Protein AF-A0A1P8U912-F1 (afdb_monomer_lite)

Organism: NCBI:txid36805

Secondary structure (DSSP, 8-state):
-HHHHHHHHHHHHHHHHHHHHHHHHHHHHHHHHHHHHS-TT--TT--HHHHHHHHHHHHHHHHHHHHHHHHHHHHHHHHHHHHHHHHHHHHHHHH--TTTTGGG-

pLDDT: mean 78.57, std 15.2, range [44.0, 95.5]

Sequence (105 aa):
MENDVAIDRTALEQAKIILGASIGQYGLYAEDTWRRDTGIGNPCGRTLLRVALENALGEALMRVRGDVADGDELAAGLQTVLDAFADLDATLGRGWNRDDVADLA

Structure (mmCIF, N/CA/C/O backbone):
data_AF-A0A1P8U912-F1
#
_entry.id   AF-A0A1P8U912-F1
#
loop_
_atom_site.group_PDB
_atom_site.id
_atom_site.type_symbol
_atom_site.label_atom_id
_atom_site.label_alt_id
_atom_site.label_comp_id
_atom_site.label_asym_id
_atom_site.label_entity_id
_atom_site.label_seq_id
_atom_site.pdbx_PDB_ins_code
_atom_site.Cartn_x
_atom_site.Cartn_y
_atom_site.Cartn_z
_atom_site.occupancy
_atom_site.B_iso_or_equiv
_atom_site.auth_seq_id
_atom_site.auth_comp_id
_atom_site.auth_asym_id
_atom_site.auth_atom_id
_atom_site.pdbx_PDB_model_num
ATOM 1 N N . MET A 1 1 ? 11.240 12.847 -29.073 1.00 51.06 1 MET A N 1
ATOM 2 C CA . MET A 1 1 ? 10.831 11.430 -29.024 1.00 51.06 1 MET A CA 1
ATOM 3 C C . MET A 1 1 ? 11.653 10.631 -28.025 1.00 51.06 1 MET A C 1
ATOM 5 O O . MET A 1 1 ? 11.088 10.248 -27.019 1.00 51.06 1 MET A O 1
ATOM 9 N N . GLU A 1 2 ? 12.963 10.431 -28.218 1.00 53.31 2 GLU A N 1
ATOM 10 C CA . GLU A 1 2 ? 13.810 9.677 -27.260 1.00 53.31 2 GLU A CA 1
ATOM 11 C C . GLU A 1 2 ? 13.866 10.333 -25.860 1.00 53.31 2 GLU A C 1
ATOM 13 O O . GLU A 1 2 ? 13.835 9.657 -24.838 1.00 53.31 2 GLU A O 1
ATOM 18 N N . ASN A 1 3 ? 13.820 11.670 -25.811 1.00 64.12 3 ASN A N 1
ATOM 19 C CA . ASN A 1 3 ? 13.726 12.437 -24.564 1.00 64.12 3 ASN A CA 1
ATOM 20 C C . ASN A 1 3 ? 12.361 12.272 -23.860 1.00 64.12 3 ASN A C 1
ATOM 22 O O . ASN A 1 3 ? 12.299 12.206 -22.639 1.00 64.12 3 ASN A O 1
ATOM 26 N N . ASP A 1 4 ? 11.270 12.146 -24.621 1.00 71.75 4 ASP A N 1
ATOM 27 C CA . ASP A 1 4 ? 9.911 12.090 -24.066 1.00 71.75 4 ASP A CA 1
ATOM 28 C C . ASP A 1 4 ? 9.658 10.738 -23.375 1.00 71.75 4 ASP A C 1
ATOM 30 O O . ASP A 1 4 ? 9.146 10.693 -22.262 1.00 71.75 4 ASP A O 1
ATOM 34 N N . VAL A 1 5 ? 10.140 9.638 -23.970 1.00 72.25 5 VAL A N 1
ATOM 35 C CA . VAL A 1 5 ? 10.052 8.289 -23.379 1.00 72.25 5 VAL A CA 1
ATOM 36 C C . VAL A 1 5 ? 10.874 8.179 -22.090 1.00 72.25 5 VAL A C 1
ATOM 38 O O . VAL A 1 5 ? 10.423 7.574 -21.119 1.00 72.25 5 VAL A O 1
ATOM 41 N N . ALA A 1 6 ? 12.066 8.782 -22.042 1.00 76.19 6 ALA A N 1
ATOM 42 C CA . ALA A 1 6 ? 12.893 8.795 -20.835 1.00 76.19 6 ALA A CA 1
ATOM 43 C C . ALA A 1 6 ? 12.249 9.608 -19.693 1.00 76.19 6 ALA A C 1
ATOM 45 O O . ALA A 1 6 ? 12.319 9.208 -18.525 1.00 76.19 6 ALA A O 1
ATOM 46 N N . ILE A 1 7 ? 11.593 10.725 -20.029 1.00 76.50 7 ILE A N 1
ATOM 47 C CA . ILE A 1 7 ? 10.818 11.535 -19.080 1.00 76.50 7 ILE A CA 1
ATOM 48 C C . ILE A 1 7 ? 9.642 10.723 -18.528 1.00 76.50 7 ILE A C 1
ATOM 50 O O . ILE A 1 7 ? 9.490 10.632 -17.308 1.00 76.50 7 ILE A O 1
ATOM 54 N N . ASP A 1 8 ? 8.865 10.076 -19.397 1.00 81.69 8 ASP A N 1
ATOM 55 C CA . ASP A 1 8 ? 7.704 9.276 -18.994 1.00 81.69 8 ASP A CA 1
ATOM 56 C C . ASP A 1 8 ? 8.107 8.056 -18.154 1.00 81.69 8 ASP A C 1
ATOM 58 O O . ASP A 1 8 ? 7.467 7.753 -17.144 1.00 81.69 8 ASP A O 1
ATOM 62 N N . ARG A 1 9 ? 9.223 7.398 -18.494 1.00 83.62 9 ARG A N 1
ATOM 63 C CA . ARG A 1 9 ? 9.803 6.316 -17.685 1.00 83.62 9 ARG A CA 1
ATOM 64 C C . ARG A 1 9 ? 10.169 6.800 -16.285 1.00 83.62 9 ARG A C 1
ATOM 66 O O . ARG A 1 9 ? 9.798 6.164 -15.302 1.00 83.62 9 ARG A O 1
ATOM 73 N N . THR A 1 10 ? 10.854 7.938 -16.192 1.00 86.31 10 THR A N 1
ATOM 74 C CA . THR A 1 10 ? 11.242 8.529 -14.903 1.00 86.31 10 THR A CA 1
ATOM 75 C C . THR A 1 10 ? 10.007 8.873 -14.067 1.00 86.31 10 THR A C 1
ATOM 77 O O . THR A 1 10 ? 9.976 8.609 -12.864 1.00 86.31 10 THR A O 1
ATOM 80 N N . ALA A 1 11 ? 8.962 9.421 -14.694 1.00 87.12 11 ALA A N 1
ATOM 81 C CA . ALA A 1 11 ? 7.700 9.718 -14.025 1.00 87.12 11 ALA A CA 1
ATOM 82 C C . ALA A 1 11 ? 7.011 8.443 -13.506 1.00 87.12 11 ALA A C 1
ATOM 84 O O . ALA A 1 11 ? 6.505 8.430 -12.383 1.00 87.12 11 ALA A O 1
ATOM 85 N N . LEU A 1 12 ? 7.038 7.354 -14.281 1.00 87.88 12 LEU A N 1
ATOM 86 C CA . LEU A 1 12 ? 6.466 6.065 -13.889 1.00 87.88 12 LEU A CA 1
ATOM 87 C C . LEU A 1 12 ? 7.241 5.412 -12.731 1.00 87.88 12 LEU A C 1
ATOM 89 O O . LEU A 1 12 ? 6.632 4.903 -11.788 1.00 87.88 12 LEU A O 1
ATOM 93 N N . GLU A 1 13 ? 8.574 5.479 -12.753 1.00 89.69 13 GLU A N 1
ATOM 94 C CA . GLU A 1 13 ? 9.437 5.021 -11.655 1.00 89.69 13 GLU A CA 1
ATOM 95 C C . GLU A 1 13 ? 9.161 5.806 -10.364 1.00 89.69 13 GLU A C 1
ATOM 97 O O . GLU A 1 13 ? 8.990 5.215 -9.293 1.00 89.69 13 GLU A O 1
ATOM 102 N N . GLN A 1 14 ? 9.035 7.134 -10.459 1.00 91.75 14 GLN A N 1
ATOM 103 C CA . GLN A 1 14 ? 8.665 7.981 -9.323 1.00 91.75 14 GLN A CA 1
ATOM 104 C C . GLN A 1 14 ? 7.271 7.646 -8.787 1.00 91.75 14 GLN A C 1
ATOM 106 O O . GLN A 1 14 ? 7.101 7.511 -7.574 1.00 91.75 14 GLN A O 1
ATOM 111 N N . ALA A 1 15 ? 6.286 7.465 -9.670 1.00 88.31 15 ALA A N 1
ATOM 112 C CA . ALA A 1 15 ? 4.930 7.091 -9.284 1.00 88.31 15 ALA A CA 1
ATOM 113 C C . ALA A 1 15 ? 4.912 5.758 -8.522 1.00 88.31 15 ALA A C 1
ATOM 115 O O . ALA A 1 15 ? 4.288 5.670 -7.464 1.00 88.31 15 ALA A O 1
ATOM 116 N N . LYS A 1 16 ? 5.660 4.751 -8.995 1.00 90.00 16 LYS A N 1
ATOM 117 C CA . LYS A 1 16 ? 5.805 3.458 -8.312 1.00 90.00 16 LYS A CA 1
ATOM 118 C C . LYS A 1 16 ? 6.391 3.615 -6.903 1.00 90.00 16 LYS A C 1
ATOM 120 O O . LYS A 1 16 ? 5.879 3.016 -5.959 1.00 90.00 16 LYS A O 1
ATOM 125 N N . ILE A 1 17 ? 7.445 4.420 -6.746 1.00 91.06 17 ILE A N 1
ATOM 126 C CA . ILE A 1 17 ? 8.084 4.666 -5.442 1.00 91.06 17 ILE A CA 1
ATOM 127 C C . ILE A 1 17 ? 7.105 5.340 -4.474 1.00 91.06 17 ILE A C 1
ATOM 129 O O . ILE A 1 17 ? 6.961 4.898 -3.333 1.00 91.06 17 ILE A O 1
ATOM 133 N N . ILE A 1 18 ? 6.418 6.394 -4.925 1.00 92.62 18 ILE A N 1
ATOM 134 C CA . ILE A 1 18 ? 5.458 7.146 -4.105 1.00 92.62 18 ILE A CA 1
ATOM 135 C C . ILE A 1 18 ? 4.290 6.251 -3.684 1.00 92.62 18 ILE A C 1
ATOM 137 O O . ILE A 1 18 ? 3.885 6.282 -2.519 1.00 92.62 18 ILE A O 1
ATOM 141 N N . LEU A 1 19 ? 3.777 5.438 -4.608 1.00 88.75 19 LEU A N 1
ATOM 142 C CA . LEU A 1 19 ? 2.699 4.490 -4.350 1.00 88.75 19 LEU A CA 1
ATOM 143 C C . LEU A 1 19 ? 3.109 3.475 -3.273 1.00 88.75 19 LEU A C 1
ATOM 145 O O . LEU A 1 19 ? 2.428 3.362 -2.253 1.00 88.75 19 LEU A O 1
ATOM 149 N N . GLY A 1 20 ? 4.257 2.812 -3.446 1.00 89.62 20 GLY A N 1
ATOM 150 C CA . GLY A 1 20 ? 4.758 1.825 -2.485 1.00 89.62 20 GLY A CA 1
ATOM 151 C C . GLY A 1 20 ? 5.023 2.416 -1.095 1.00 89.62 20 GLY A C 1
ATOM 152 O O . GLY A 1 20 ? 4.658 1.817 -0.085 1.00 89.62 20 GLY A O 1
ATOM 153 N N . ALA A 1 21 ? 5.593 3.623 -1.021 1.00 92.12 21 ALA A N 1
ATOM 154 C CA . ALA A 1 21 ? 5.805 4.312 0.253 1.00 92.12 21 ALA A CA 1
ATOM 155 C C . ALA A 1 21 ? 4.478 4.642 0.958 1.00 92.12 21 ALA A C 1
ATOM 157 O O . ALA A 1 21 ? 4.354 4.440 2.167 1.00 92.12 21 ALA A O 1
ATOM 158 N N . SER A 1 22 ? 3.486 5.115 0.201 1.00 91.06 22 SER A N 1
ATOM 159 C CA . SER A 1 22 ? 2.182 5.522 0.734 1.00 91.06 22 SER A CA 1
ATOM 160 C C . SER A 1 22 ? 1.386 4.325 1.268 1.00 91.06 22 SER A C 1
ATOM 162 O O . SER A 1 22 ? 0.869 4.383 2.384 1.00 91.06 22 SER A O 1
ATOM 164 N N . ILE A 1 23 ? 1.344 3.216 0.519 1.00 91.38 23 ILE A N 1
ATOM 165 C CA . ILE A 1 23 ? 0.692 1.965 0.943 1.00 91.38 23 ILE A CA 1
ATOM 166 C C . ILE A 1 23 ? 1.406 1.360 2.156 1.00 91.38 23 ILE A C 1
ATOM 168 O O . ILE A 1 23 ? 0.761 0.984 3.136 1.00 91.38 23 ILE A O 1
ATOM 172 N N . GLY A 1 24 ? 2.742 1.323 2.133 1.00 90.12 24 GLY A N 1
ATOM 173 C CA . GLY A 1 24 ? 3.534 0.815 3.250 1.00 90.12 24 GLY A CA 1
ATOM 174 C C . GLY A 1 24 ? 3.291 1.603 4.540 1.00 90.12 24 GLY A C 1
ATOM 175 O O . GLY A 1 24 ? 3.070 1.014 5.598 1.00 90.12 24 GLY A O 1
ATOM 176 N N . GLN A 1 25 ? 3.267 2.938 4.465 1.00 93.25 25 GLN A N 1
ATOM 177 C CA . GLN A 1 25 ? 2.934 3.790 5.610 1.00 93.25 25 GLN A CA 1
ATOM 178 C C . GLN A 1 25 ? 1.506 3.549 6.107 1.00 93.25 25 GLN A C 1
ATOM 180 O O . GLN A 1 25 ? 1.300 3.418 7.314 1.00 93.25 25 GLN A O 1
ATOM 185 N N . TYR A 1 26 ? 0.534 3.451 5.198 1.00 88.94 26 TYR A N 1
ATOM 186 C CA . TYR A 1 26 ? -0.860 3.172 5.539 1.00 88.94 26 TYR A CA 1
ATOM 187 C C . TYR A 1 26 ? -1.011 1.864 6.333 1.00 88.94 26 TYR A C 1
ATOM 189 O O . TYR A 1 26 ? -1.594 1.869 7.422 1.00 88.94 26 TYR A O 1
ATOM 197 N N . GLY A 1 27 ? -0.401 0.776 5.852 1.00 91.81 27 GLY A N 1
ATOM 198 C CA . GLY A 1 27 ? -0.389 -0.511 6.550 1.00 91.81 27 GLY A CA 1
ATOM 199 C C . GLY A 1 27 ? 0.274 -0.438 7.930 1.00 91.81 27 GLY A C 1
ATOM 200 O O . GLY A 1 27 ? -0.285 -0.923 8.916 1.00 91.81 27 GLY A O 1
ATOM 201 N N . LEU A 1 28 ? 1.431 0.225 8.036 1.00 91.81 28 LEU A N 1
ATOM 202 C CA . LEU A 1 28 ? 2.151 0.385 9.306 1.00 91.81 28 LEU A CA 1
ATOM 203 C C . LEU A 1 28 ? 1.334 1.146 10.360 1.00 91.81 28 LEU A C 1
ATOM 205 O O . LEU A 1 28 ? 1.311 0.738 11.523 1.00 91.81 28 LEU A O 1
ATOM 209 N N . TYR A 1 29 ? 0.653 2.228 9.973 1.00 90.94 29 TYR A N 1
ATOM 210 C CA . TYR A 1 29 ? -0.179 3.001 10.899 1.00 90.94 29 TYR A CA 1
ATOM 211 C C . TYR A 1 29 ? -1.395 2.211 11.392 1.00 90.94 29 TYR A C 1
ATOM 213 O O . TYR A 1 29 ? -1.751 2.311 12.571 1.00 90.94 29 TYR A O 1
ATOM 221 N N . ALA A 1 30 ? -2.019 1.408 10.529 1.00 88.44 30 ALA A N 1
ATOM 222 C CA . ALA A 1 30 ? -3.136 0.556 10.927 1.00 88.44 30 ALA A CA 1
ATOM 223 C C . ALA A 1 30 ? -2.703 -0.540 11.915 1.00 88.44 30 ALA A C 1
ATOM 225 O O . ALA A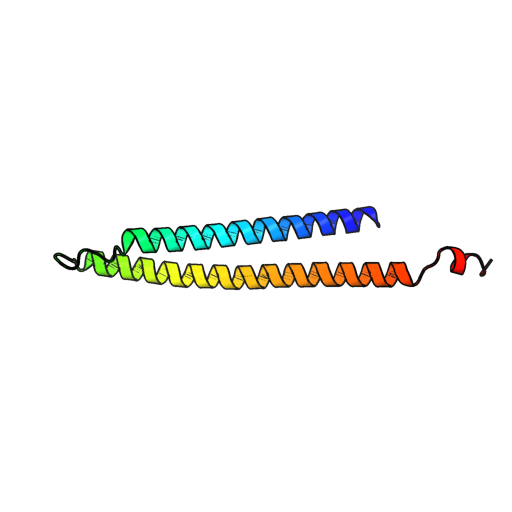 1 30 ? -3.360 -0.742 12.938 1.00 88.44 30 ALA A O 1
ATOM 226 N N . GLU A 1 31 ? -1.569 -1.197 11.657 1.00 88.81 31 GLU A N 1
ATOM 227 C CA . GLU A 1 31 ? -0.992 -2.208 12.553 1.00 88.81 31 GLU A CA 1
ATOM 228 C C . GLU A 1 31 ? -0.596 -1.615 13.916 1.00 88.81 31 GLU A C 1
ATOM 230 O O . GLU A 1 31 ? -0.886 -2.209 14.957 1.00 88.81 31 GLU A O 1
ATOM 235 N N . ASP A 1 32 ? 0.025 -0.428 13.943 1.00 89.00 32 ASP A N 1
ATOM 236 C CA . ASP A 1 32 ? 0.364 0.270 15.193 1.00 89.00 32 ASP A CA 1
ATOM 237 C C . ASP A 1 32 ? -0.896 0.643 15.989 1.00 89.00 32 ASP A C 1
ATOM 239 O O . ASP A 1 32 ? -0.963 0.402 17.196 1.00 89.00 32 ASP A O 1
ATOM 243 N N . THR A 1 33 ? -1.927 1.157 15.311 1.00 84.62 33 THR A N 1
ATOM 244 C CA . THR A 1 33 ? -3.212 1.511 15.936 1.00 84.62 33 THR A CA 1
ATOM 245 C C . THR A 1 33 ? -3.865 0.293 16.584 1.00 84.62 33 THR A C 1
ATOM 247 O O . THR A 1 33 ? -4.246 0.348 17.755 1.00 84.62 33 THR A O 1
ATOM 250 N N . TRP A 1 34 ? -3.938 -0.828 15.860 1.00 83.75 34 TRP A N 1
ATOM 251 C CA . TRP A 1 34 ? -4.472 -2.078 16.395 1.00 83.75 34 TRP A CA 1
ATOM 252 C C . TRP A 1 34 ? -3.673 -2.543 17.615 1.00 83.75 34 TRP A C 1
ATOM 254 O O . TRP A 1 34 ? -4.244 -2.791 18.675 1.00 83.75 34 TRP A O 1
ATOM 264 N N . ARG A 1 35 ? -2.340 -2.576 17.508 1.00 82.56 35 ARG A N 1
ATOM 265 C CA . ARG A 1 35 ? -1.460 -3.088 18.566 1.00 82.56 35 ARG A CA 1
ATOM 266 C C . ARG A 1 35 ? -1.531 -2.253 19.854 1.00 82.56 35 ARG A C 1
ATOM 268 O O . ARG A 1 35 ? -1.427 -2.820 20.943 1.00 82.56 35 ARG A O 1
ATOM 275 N N . ARG A 1 36 ? -1.721 -0.931 19.749 1.00 79.50 36 ARG A N 1
ATOM 276 C CA . ARG A 1 36 ? -1.892 -0.033 20.906 1.00 79.50 36 ARG A CA 1
ATOM 277 C C . ARG A 1 36 ? -3.236 -0.222 21.601 1.00 79.50 36 ARG A C 1
ATOM 279 O O . ARG A 1 36 ? -3.279 -0.214 22.831 1.00 79.50 36 ARG A O 1
ATOM 286 N N . ASP A 1 37 ? -4.314 -0.396 20.841 1.00 71.94 37 ASP A N 1
ATOM 287 C CA . ASP A 1 37 ? -5.665 -0.375 21.404 1.00 71.94 37 ASP A CA 1
ATOM 288 C C . ASP A 1 37 ? -6.162 -1.760 21.843 1.00 71.94 37 ASP A C 1
ATOM 290 O O . ASP A 1 37 ? -6.831 -1.889 22.870 1.00 71.94 37 ASP A O 1
ATOM 294 N N . THR A 1 38 ? -5.752 -2.841 21.171 1.00 65.81 38 THR A N 1
ATOM 295 C CA . THR A 1 38 ? -6.108 -4.205 21.603 1.00 65.81 38 THR A CA 1
ATOM 296 C C . THR A 1 38 ? -5.257 -4.726 22.757 1.00 65.81 38 THR A C 1
ATOM 298 O O . THR A 1 38 ? -5.450 -5.875 23.154 1.00 65.81 38 THR A O 1
ATOM 301 N N . GLY A 1 39 ? -4.345 -3.892 23.287 1.00 57.34 39 GLY A N 1
ATOM 302 C CA . GLY A 1 39 ? -3.520 -4.086 24.483 1.00 57.34 39 GLY A CA 1
ATOM 303 C C . GLY A 1 39 ? -3.711 -5.440 25.162 1.00 57.34 39 GLY A C 1
ATOM 304 O O . GLY A 1 39 ? -4.560 -5.596 26.043 1.00 57.34 39 GLY A O 1
ATOM 305 N N . ILE A 1 40 ? -2.922 -6.424 24.724 1.00 53.78 40 ILE A N 1
ATOM 306 C CA . ILE A 1 40 ? -2.817 -7.757 25.324 1.00 53.78 40 ILE A CA 1
ATOM 307 C C . ILE A 1 40 ? -2.323 -7.549 26.764 1.00 53.78 40 ILE A C 1
ATOM 309 O O . ILE A 1 40 ? -1.122 -7.490 26.997 1.00 53.78 40 ILE A O 1
ATOM 313 N N . GLY A 1 41 ? -3.212 -7.319 27.734 1.00 54.00 41 GLY A N 1
ATOM 314 C CA . GLY A 1 41 ? -2.724 -6.966 29.070 1.00 54.00 41 GLY A CA 1
ATOM 315 C C . GLY A 1 41 ? -3.729 -6.781 30.197 1.00 54.00 41 GLY A C 1
ATOM 316 O O . GLY A 1 41 ? -3.344 -7.004 31.339 1.00 54.00 41 GLY A O 1
ATOM 317 N N . ASN A 1 42 ? -4.996 -6.424 29.943 1.00 59.44 42 ASN A N 1
ATOM 318 C CA . ASN A 1 42 ? -5.956 -6.256 31.045 1.00 59.44 42 ASN A CA 1
ATOM 319 C C . ASN A 1 42 ? -7.296 -6.977 30.806 1.00 59.44 42 ASN A C 1
ATOM 321 O O . ASN A 1 42 ? -8.245 -6.379 30.295 1.00 59.44 42 ASN A O 1
ATOM 325 N N . PRO A 1 43 ? -7.386 -8.275 31.149 1.00 57.50 43 PRO A N 1
ATOM 326 C CA . PRO A 1 43 ? -8.619 -9.051 31.017 1.00 57.50 43 PRO A CA 1
ATOM 327 C C . PRO A 1 43 ? -9.671 -8.716 32.091 1.00 57.50 43 PRO A C 1
ATOM 329 O O . PRO A 1 43 ? -10.848 -9.023 31.907 1.00 57.50 43 PRO A O 1
ATOM 332 N N . CYS A 1 44 ? -9.290 -8.071 33.197 1.00 54.94 44 CYS A N 1
ATOM 333 C CA . CYS A 1 44 ? -10.212 -7.720 34.276 1.00 54.94 44 CYS A CA 1
ATOM 334 C C . CYS A 1 44 ? -10.910 -6.381 33.983 1.00 54.94 44 CYS A C 1
ATOM 336 O O . CYS A 1 44 ? -10.257 -5.357 33.807 1.00 54.94 44 CYS A O 1
ATOM 338 N N . GLY A 1 45 ? -12.248 -6.379 33.951 1.00 61.19 45 GLY A N 1
ATOM 339 C CA . GLY A 1 45 ? -13.047 -5.174 33.675 1.00 61.19 45 GLY A CA 1
ATOM 340 C C . GLY A 1 45 ? -13.309 -4.900 32.188 1.00 61.19 45 GLY A C 1
ATOM 341 O O . GLY A 1 45 ? -13.701 -3.789 31.831 1.00 61.19 45 GLY A O 1
ATOM 342 N N . ARG A 1 46 ? -13.111 -5.897 31.314 1.00 74.38 46 ARG A N 1
ATOM 343 C CA . ARG A 1 46 ? -13.405 -5.791 29.878 1.00 74.38 46 ARG A CA 1
ATOM 344 C C . ARG A 1 46 ? -14.912 -5.586 29.672 1.00 74.38 46 ARG A C 1
ATOM 346 O O . ARG A 1 46 ? -15.715 -6.482 29.918 1.00 74.38 46 ARG A O 1
ATOM 353 N N . THR A 1 47 ? -15.300 -4.384 29.262 1.00 82.81 47 THR A N 1
ATOM 354 C CA . THR A 1 47 ? -16.701 -4.036 28.996 1.00 82.81 47 THR A CA 1
ATOM 355 C C . THR A 1 47 ? -17.128 -4.523 27.610 1.00 82.81 47 THR A C 1
ATOM 357 O O . THR A 1 47 ? -16.294 -4.695 26.720 1.00 82.81 47 THR A O 1
ATOM 360 N N . LEU A 1 48 ? -18.436 -4.683 27.381 1.00 83.00 48 LEU A N 1
ATOM 361 C CA . LEU A 1 48 ? -18.971 -4.972 26.039 1.00 83.00 48 LEU 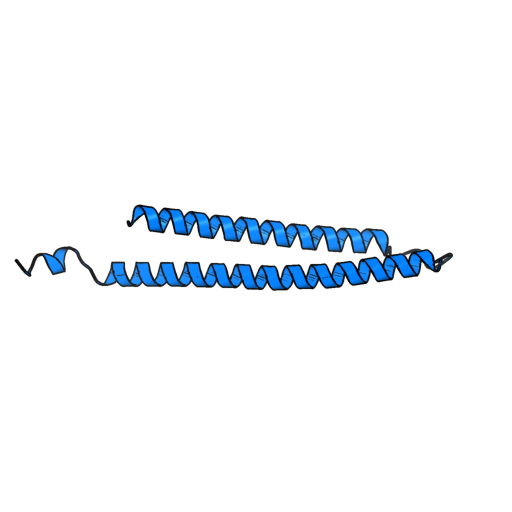A CA 1
ATOM 362 C C . LEU A 1 48 ? -18.575 -3.896 25.014 1.00 83.00 48 LEU A C 1
ATOM 364 O O . LEU A 1 48 ? -18.321 -4.216 23.857 1.00 83.00 48 LEU A O 1
ATOM 368 N N . LEU A 1 49 ? -18.454 -2.636 25.450 1.00 82.31 49 LEU A N 1
ATOM 369 C CA . LEU A 1 49 ? -17.973 -1.538 24.611 1.00 82.31 49 LEU A CA 1
ATOM 370 C C . LEU A 1 49 ? -16.524 -1.761 24.153 1.00 82.31 49 LEU A C 1
ATOM 372 O O . LEU A 1 49 ? -16.207 -1.515 22.994 1.00 82.31 49 LEU A O 1
ATOM 376 N N . ARG A 1 50 ? -15.657 -2.270 25.038 1.00 82.12 50 ARG A N 1
ATOM 377 C CA . ARG A 1 50 ? -14.266 -2.595 24.694 1.00 82.12 50 ARG A CA 1
ATOM 378 C C . ARG A 1 50 ? -14.189 -3.725 23.667 1.00 82.12 50 ARG A C 1
ATOM 380 O O . ARG A 1 50 ? -13.434 -3.609 22.713 1.00 82.12 50 ARG A O 1
ATOM 387 N N . VAL A 1 51 ? -15.009 -4.765 23.820 1.00 83.62 51 VAL A N 1
ATOM 388 C CA . VAL A 1 51 ? -15.087 -5.869 22.845 1.00 83.62 51 VAL A CA 1
ATOM 389 C C . VAL A 1 51 ? -15.587 -5.376 21.482 1.00 83.62 51 VAL A C 1
ATOM 391 O O . VAL A 1 51 ? -15.029 -5.742 20.452 1.00 83.62 51 VAL A O 1
ATOM 394 N N . ALA A 1 52 ? -16.610 -4.517 21.459 1.00 85.56 52 ALA A N 1
ATOM 395 C CA . ALA A 1 52 ? -17.117 -3.934 20.217 1.00 85.56 52 ALA A CA 1
ATOM 396 C C . ALA A 1 52 ? -16.053 -3.083 19.498 1.00 85.56 52 ALA A C 1
ATOM 398 O O . ALA A 1 52 ? -15.912 -3.190 18.281 1.00 85.56 52 ALA A O 1
ATOM 399 N N . LEU A 1 53 ? -15.279 -2.291 20.248 1.00 84.81 53 LEU A N 1
ATOM 400 C CA . LEU A 1 53 ? -14.166 -1.503 19.714 1.00 84.81 53 LEU A CA 1
ATOM 401 C C . LEU A 1 53 ? -13.070 -2.394 19.114 1.00 84.81 53 LEU A C 1
ATOM 403 O O . LEU A 1 53 ? -12.647 -2.167 17.986 1.00 84.81 53 LEU A O 1
ATOM 407 N N . GLU A 1 54 ? -12.649 -3.437 19.828 1.00 84.88 54 GLU A N 1
ATOM 408 C CA . GLU A 1 54 ? -11.624 -4.375 19.353 1.00 84.88 54 GLU A CA 1
ATOM 409 C C . GLU A 1 54 ? -12.054 -5.102 18.075 1.00 84.88 54 GLU A C 1
ATOM 411 O O . GLU A 1 54 ? -11.247 -5.263 17.161 1.00 84.88 54 GLU A O 1
ATOM 416 N N . ASN A 1 55 ? -13.329 -5.494 17.982 1.00 86.81 55 ASN A N 1
ATOM 417 C CA . ASN A 1 55 ? -13.884 -6.090 16.770 1.00 86.81 55 ASN A CA 1
ATOM 418 C C . ASN A 1 55 ? -13.880 -5.098 15.600 1.00 86.81 55 ASN A C 1
ATOM 420 O O . ASN A 1 55 ? -13.456 -5.459 14.506 1.00 86.81 55 ASN A O 1
ATOM 424 N N . ALA A 1 56 ? -14.300 -3.850 15.830 1.00 88.00 56 ALA A N 1
ATOM 425 C CA . ALA A 1 56 ? -14.302 -2.813 14.799 1.00 88.00 56 ALA A CA 1
ATOM 426 C C . ALA A 1 56 ? -12.882 -2.488 14.303 1.00 88.00 56 ALA A C 1
ATOM 428 O O . ALA A 1 56 ? -12.661 -2.346 13.102 1.00 88.00 56 ALA A O 1
ATOM 429 N N . LEU A 1 57 ? -11.903 -2.421 15.211 1.00 86.88 57 LEU A N 1
ATOM 430 C CA . LEU A 1 57 ? -10.495 -2.227 14.856 1.00 86.88 57 LEU A CA 1
ATOM 431 C C . LEU A 1 57 ? -9.908 -3.437 14.128 1.00 86.88 57 LEU A C 1
ATOM 433 O O . LEU A 1 57 ? -9.139 -3.264 13.186 1.00 86.88 57 LEU A O 1
ATOM 437 N N . GLY A 1 58 ? -10.277 -4.655 14.530 1.00 88.00 58 GLY A N 1
ATOM 438 C CA . GLY A 1 58 ? -9.897 -5.876 13.823 1.00 88.00 58 GLY A CA 1
ATOM 439 C C . GLY A 1 58 ? -10.454 -5.918 12.399 1.00 88.00 58 GLY A C 1
ATOM 440 O O . GLY A 1 58 ? -9.724 -6.235 11.464 1.00 88.00 58 GLY A O 1
ATOM 441 N N . GLU A 1 59 ? -11.719 -5.539 12.214 1.00 91.88 59 GLU A N 1
ATOM 442 C CA . GLU A 1 59 ? -12.342 -5.434 10.892 1.00 91.88 59 GLU A CA 1
ATOM 443 C C . GLU A 1 59 ? -11.658 -4.368 10.028 1.00 91.88 59 GLU A C 1
ATOM 445 O O . GLU A 1 59 ? -11.325 -4.631 8.871 1.00 91.88 59 GLU A O 1
ATOM 450 N N . ALA A 1 60 ? -11.388 -3.187 10.592 1.00 88.81 60 ALA A N 1
ATOM 451 C CA . ALA A 1 60 ? -10.653 -2.132 9.902 1.00 88.81 60 ALA A CA 1
ATOM 452 C C . ALA A 1 60 ? -9.251 -2.599 9.474 1.00 88.81 60 ALA A C 1
ATOM 454 O O . ALA A 1 60 ? -8.849 -2.352 8.339 1.00 88.81 60 ALA A O 1
ATOM 455 N N . LEU A 1 61 ? -8.539 -3.335 10.336 1.00 91.31 61 LEU A N 1
ATOM 456 C CA . LEU A 1 61 ? -7.226 -3.894 10.015 1.00 91.31 61 LEU A CA 1
ATOM 457 C C . LEU A 1 61 ? -7.290 -4.899 8.859 1.00 91.31 61 LEU A C 1
ATOM 459 O O . LEU A 1 61 ? -6.419 -4.888 7.993 1.00 91.31 61 LEU A O 1
ATOM 46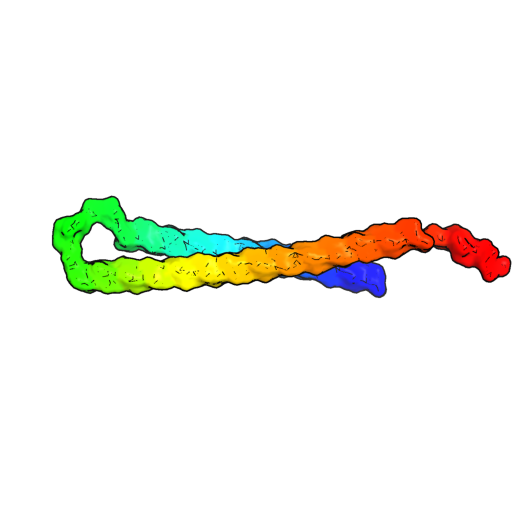3 N N . MET A 1 62 ? -8.311 -5.760 8.818 1.00 93.38 62 MET A N 1
ATOM 464 C CA . MET A 1 62 ? -8.483 -6.699 7.703 1.00 93.38 62 MET A CA 1
ATOM 465 C C . MET A 1 62 ? -8.705 -5.979 6.375 1.00 93.38 62 MET A C 1
ATOM 467 O O . MET A 1 62 ? -8.130 -6.392 5.372 1.00 93.38 62 MET A O 1
ATOM 471 N N . ARG A 1 63 ? -9.478 -4.887 6.372 1.00 94.00 63 ARG A N 1
ATOM 472 C CA . ARG A 1 63 ? -9.673 -4.066 5.168 1.00 94.00 63 ARG A CA 1
ATOM 473 C C . ARG A 1 63 ? -8.368 -3.420 4.715 1.00 94.00 63 ARG A C 1
ATOM 475 O O . ARG A 1 63 ? -7.998 -3.587 3.563 1.00 94.00 63 ARG A O 1
ATOM 482 N N . VAL A 1 64 ? -7.624 -2.807 5.640 1.00 94.12 64 VAL A N 1
ATOM 483 C CA . VAL A 1 64 ? -6.316 -2.200 5.337 1.00 94.12 64 VAL A CA 1
ATOM 484 C C . VAL A 1 64 ? -5.361 -3.221 4.719 1.00 94.12 64 VAL A C 1
ATOM 486 O O . VAL A 1 64 ? -4.669 -2.913 3.757 1.00 94.12 64 VAL A O 1
ATOM 489 N N . ARG A 1 65 ? -5.312 -4.450 5.249 1.00 93.44 65 ARG A N 1
ATOM 490 C CA . ARG A 1 65 ? -4.469 -5.511 4.677 1.00 93.44 65 ARG A CA 1
ATOM 491 C C . ARG A 1 65 ? -4.884 -5.889 3.253 1.00 93.44 65 ARG A C 1
ATOM 493 O O . ARG A 1 65 ? -4.008 -6.216 2.461 1.00 93.44 65 ARG A O 1
ATOM 500 N N . GLY A 1 66 ? -6.180 -5.837 2.941 1.00 95.50 66 GLY A N 1
ATOM 501 C CA . GLY A 1 66 ? -6.689 -5.981 1.576 1.00 95.50 66 GLY A CA 1
ATOM 502 C C . GLY A 1 66 ? -6.199 -4.854 0.669 1.00 95.50 66 GLY A C 1
ATOM 503 O O . GLY A 1 66 ? -5.553 -5.129 -0.333 1.00 95.50 66 GLY A O 1
ATOM 504 N N . ASP A 1 67 ? -6.387 -3.601 1.084 1.00 93.56 67 ASP A N 1
ATOM 505 C CA . ASP A 1 67 ? -5.943 -2.426 0.319 1.00 93.56 67 ASP A CA 1
ATOM 506 C C . ASP A 1 67 ? -4.420 -2.431 0.076 1.00 93.56 67 ASP A C 1
ATOM 508 O O . ASP A 1 67 ? -3.946 -2.026 -0.985 1.00 93.56 67 ASP A O 1
ATOM 512 N N . VAL A 1 68 ? -3.638 -2.902 1.057 1.00 93.94 68 VAL A N 1
ATOM 513 C CA . VAL A 1 68 ? -2.184 -3.078 0.918 1.00 93.94 68 VAL A CA 1
ATOM 514 C C . VAL A 1 68 ? -1.854 -4.143 -0.124 1.00 93.94 68 VAL A C 1
ATOM 516 O O . VAL A 1 68 ? -0.994 -3.9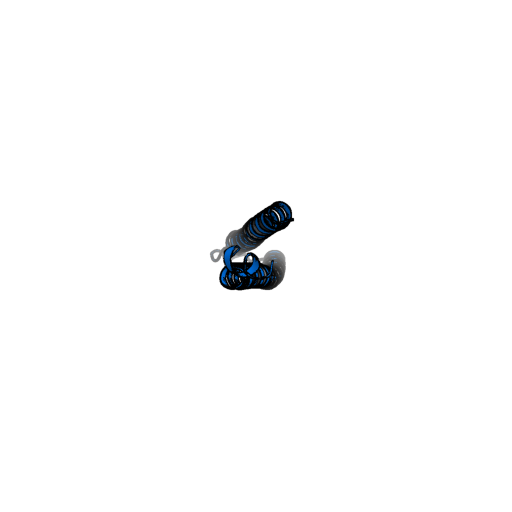03 -0.965 1.00 93.94 68 VAL A O 1
ATOM 519 N N . ALA A 1 69 ? -2.543 -5.286 -0.104 1.00 94.00 69 ALA A N 1
ATOM 520 C CA . ALA A 1 69 ? -2.327 -6.352 -1.080 1.00 94.00 69 ALA A CA 1
ATOM 521 C C . ALA A 1 69 ? -2.678 -5.904 -2.511 1.00 94.00 69 ALA A C 1
ATOM 523 O O . ALA A 1 69 ? -1.881 -6.114 -3.425 1.00 94.00 69 ALA A O 1
ATOM 524 N N . ASP A 1 70 ? -3.815 -5.229 -2.690 1.00 94.00 70 ASP A N 1
ATOM 525 C CA . ASP A 1 70 ? -4.232 -4.666 -3.982 1.00 94.00 70 ASP A CA 1
ATOM 526 C C . ASP A 1 70 ? -3.222 -3.612 -4.476 1.00 94.00 70 ASP A C 1
ATOM 528 O O . ASP A 1 70 ? -2.880 -3.529 -5.659 1.00 94.00 70 ASP A O 1
ATOM 532 N N . GLY A 1 71 ? -2.702 -2.807 -3.549 1.00 92.06 71 GLY A N 1
ATOM 533 C CA . GLY A 1 71 ? -1.666 -1.823 -3.822 1.00 92.06 71 GLY A CA 1
ATOM 534 C C . GLY A 1 71 ? -0.320 -2.435 -4.236 1.00 92.06 71 GLY A C 1
ATOM 535 O O . GLY A 1 71 ? 0.329 -1.926 -5.156 1.00 92.06 71 GLY A O 1
ATOM 536 N N . ASP A 1 72 ? 0.087 -3.538 -3.605 1.00 91.50 72 ASP A N 1
ATOM 537 C CA . ASP A 1 72 ? 1.285 -4.300 -3.972 1.00 91.50 72 ASP A CA 1
ATOM 538 C C . ASP A 1 72 ? 1.142 -4.932 -5.367 1.00 91.50 72 ASP A C 1
ATOM 540 O O . ASP A 1 72 ? 2.083 -4.891 -6.167 1.00 91.50 72 ASP A O 1
ATOM 544 N N . GLU A 1 73 ? -0.043 -5.456 -5.703 1.00 93.06 73 GLU A N 1
ATOM 545 C CA . GLU A 1 73 ? -0.349 -5.969 -7.044 1.00 93.06 73 GLU A CA 1
ATOM 546 C C . GLU A 1 73 ? -0.235 -4.863 -8.104 1.00 93.06 73 GLU A C 1
ATOM 548 O O . GLU A 1 73 ? 0.415 -5.046 -9.140 1.00 93.06 73 GLU A O 1
ATOM 553 N N . LEU A 1 74 ? -0.772 -3.672 -7.819 1.00 90.38 74 LEU A N 1
ATOM 554 C CA . LEU A 1 74 ? -0.631 -2.513 -8.699 1.00 90.38 74 LEU A CA 1
ATOM 555 C C . LEU A 1 74 ? 0.843 -2.120 -8.894 1.00 90.38 74 LEU A C 1
ATOM 557 O O . LEU A 1 74 ? 1.276 -1.867 -10.022 1.00 90.38 74 LEU A O 1
ATOM 561 N N . ALA A 1 75 ? 1.642 -2.105 -7.823 1.00 90.62 75 ALA A N 1
ATOM 562 C CA . ALA A 1 75 ? 3.070 -1.800 -7.899 1.00 90.62 75 ALA A CA 1
ATOM 563 C C . ALA A 1 75 ? 3.859 -2.841 -8.720 1.00 90.62 75 ALA A C 1
ATOM 565 O O . ALA A 1 75 ? 4.797 -2.476 -9.440 1.00 90.62 75 ALA A O 1
ATOM 566 N N . ALA A 1 76 ? 3.474 -4.120 -8.656 1.00 90.56 76 ALA A N 1
ATOM 567 C CA . ALA A 1 76 ? 4.030 -5.181 -9.496 1.00 90.56 76 ALA A CA 1
ATOM 568 C C . ALA A 1 76 ? 3.642 -5.007 -10.978 1.00 90.56 76 ALA A C 1
ATOM 570 O O . ALA A 1 76 ? 4.483 -5.179 -11.867 1.00 90.56 76 ALA A O 1
ATOM 571 N N . GLY A 1 77 ? 2.405 -4.583 -11.252 1.00 89.38 77 GLY A N 1
ATOM 572 C CA . GLY A 1 77 ? 1.960 -4.210 -12.596 1.00 89.38 77 GLY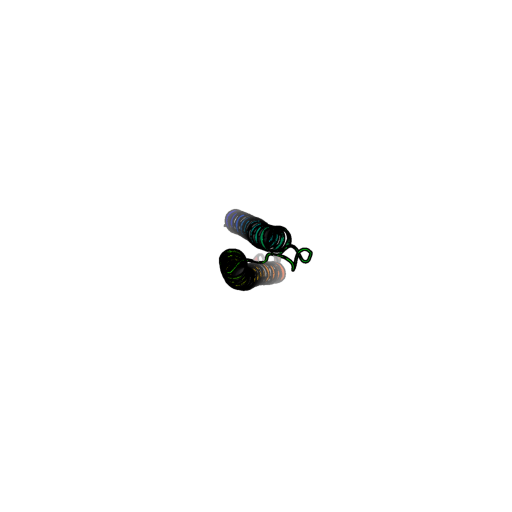 A CA 1
ATOM 573 C C . GLY A 1 77 ? 2.787 -3.064 -13.188 1.00 89.38 77 GLY A C 1
ATOM 574 O O . GLY A 1 77 ? 3.262 -3.166 -14.319 1.00 89.38 77 GLY A O 1
ATOM 575 N N . LEU A 1 78 ? 3.054 -2.014 -12.402 1.00 88.44 78 LEU A N 1
ATOM 576 C CA . LEU A 1 78 ? 3.924 -0.905 -12.819 1.00 88.44 78 LEU A CA 1
ATOM 577 C C . LEU A 1 78 ? 5.356 -1.369 -13.122 1.00 88.44 78 LEU A C 1
ATOM 579 O O . LEU A 1 78 ? 5.951 -0.908 -14.095 1.00 88.44 78 LEU A O 1
ATOM 583 N N . GLN A 1 79 ? 5.902 -2.299 -12.330 1.00 89.75 79 GLN A N 1
ATOM 584 C CA . GLN A 1 79 ? 7.216 -2.882 -12.617 1.00 89.75 79 GLN A CA 1
ATOM 585 C C . GLN A 1 79 ? 7.216 -3.649 -13.943 1.00 89.75 79 GLN A C 1
ATOM 587 O O . GLN A 1 79 ? 8.123 -3.466 -14.745 1.00 89.75 79 GLN A O 1
ATOM 592 N N . THR A 1 80 ? 6.174 -4.438 -14.206 1.00 90.00 80 THR A N 1
ATOM 593 C CA . THR A 1 80 ? 6.041 -5.190 -15.465 1.00 90.00 80 THR A CA 1
ATOM 594 C C . THR A 1 80 ? 6.040 -4.257 -16.679 1.00 90.00 80 THR A C 1
ATOM 596 O O . THR A 1 80 ? 6.672 -4.551 -17.691 1.00 90.00 80 THR A O 1
ATOM 599 N N . VAL A 1 81 ? 5.367 -3.105 -16.579 1.00 86.69 81 VAL A N 1
ATOM 600 C CA . VAL A 1 81 ? 5.376 -2.082 -17.637 1.00 86.69 81 VAL A CA 1
ATOM 601 C C . VAL A 1 81 ? 6.783 -1.513 -17.839 1.00 86.69 81 VAL A C 1
ATOM 603 O O . VAL A 1 81 ? 7.236 -1.410 -18.977 1.00 86.69 81 VAL A O 1
ATOM 606 N N . LEU A 1 82 ? 7.490 -1.175 -16.755 1.00 85.75 82 LEU A N 1
ATOM 607 C CA . LEU A 1 82 ? 8.866 -0.668 -16.824 1.00 85.75 82 LEU A CA 1
ATOM 608 C C . LEU A 1 82 ? 9.823 -1.671 -17.480 1.00 85.75 82 LEU A C 1
ATOM 610 O O . LEU A 1 82 ? 10.624 -1.279 -18.330 1.00 85.75 82 LEU A O 1
ATOM 614 N N . ASP A 1 83 ? 9.710 -2.950 -17.123 1.00 86.31 83 ASP A N 1
ATOM 615 C CA . ASP A 1 83 ? 10.537 -4.022 -17.681 1.00 86.31 83 ASP A CA 1
ATOM 616 C C . ASP A 1 83 ? 10.264 -4.205 -19.181 1.00 86.31 83 ASP A C 1
ATOM 618 O O . ASP A 1 83 ? 11.201 -4.261 -19.975 1.00 86.31 83 ASP A O 1
ATOM 622 N N . ALA A 1 84 ? 8.993 -4.176 -19.598 1.00 82.75 84 ALA A N 1
ATOM 623 C CA . ALA A 1 84 ? 8.621 -4.269 -21.009 1.00 82.75 84 ALA A CA 1
ATOM 624 C C . ALA A 1 84 ? 9.204 -3.122 -21.857 1.00 82.75 84 ALA A C 1
ATOM 626 O O . ALA A 1 84 ? 9.641 -3.347 -22.989 1.00 82.75 84 ALA A O 1
ATOM 627 N N . PHE A 1 85 ? 9.245 -1.896 -21.322 1.00 80.88 85 PHE A N 1
ATOM 628 C CA . PHE A 1 85 ? 9.891 -0.771 -22.005 1.00 80.88 85 PHE A CA 1
ATOM 629 C C . PHE A 1 85 ? 11.413 -0.916 -22.058 1.00 80.88 85 PHE A C 1
ATOM 631 O O . PHE A 1 85 ? 12.008 -0.607 -23.089 1.00 80.88 85 PHE A O 1
ATOM 638 N N . ALA A 1 86 ? 12.046 -1.399 -20.986 1.00 78.81 86 ALA A N 1
ATOM 639 C CA . ALA A 1 86 ? 13.486 -1.643 -20.972 1.00 78.81 86 ALA A CA 1
ATOM 640 C C . ALA A 1 86 ? 13.895 -2.716 -21.996 1.00 78.81 86 ALA A C 1
ATOM 642 O O . ALA A 1 86 ? 14.885 -2.542 -22.709 1.00 78.81 86 ALA A O 1
ATOM 643 N N . ASP A 1 87 ? 13.106 -3.785 -22.114 1.00 75.31 87 ASP A N 1
ATOM 644 C CA . ASP A 1 87 ? 13.321 -4.839 -23.103 1.00 75.31 87 ASP A CA 1
ATOM 645 C C . ASP A 1 87 ? 13.132 -4.318 -24.533 1.00 75.31 87 ASP A C 1
ATOM 647 O O . ASP A 1 87 ? 13.961 -4.593 -25.406 1.00 75.31 87 ASP A O 1
ATOM 651 N N . LEU A 1 88 ? 12.088 -3.521 -24.790 1.00 72.81 88 LEU A N 1
ATOM 652 C CA . LEU A 1 88 ? 11.856 -2.914 -26.104 1.00 72.81 88 LEU A CA 1
ATOM 653 C C . LEU A 1 88 ? 13.025 -2.010 -26.525 1.00 72.81 88 LEU A C 1
ATOM 655 O O . LEU A 1 88 ? 13.514 -2.125 -27.651 1.00 72.81 88 LEU A O 1
ATOM 659 N N . ASP A 1 89 ? 13.500 -1.161 -25.615 1.00 66.94 89 ASP A N 1
ATOM 660 C CA . ASP A 1 89 ? 14.620 -0.243 -25.846 1.00 66.94 89 ASP A CA 1
ATOM 661 C C . ASP A 1 89 ? 15.925 -1.009 -26.138 1.00 66.94 89 ASP A C 1
ATOM 663 O O . ASP A 1 89 ? 16.619 -0.745 -27.122 1.00 66.94 89 ASP A O 1
ATOM 667 N N . ALA A 1 90 ? 16.204 -2.071 -25.372 1.00 62.41 90 ALA A N 1
ATOM 668 C CA . ALA A 1 90 ? 17.341 -2.957 -25.622 1.00 62.41 90 ALA A CA 1
ATOM 669 C C . ALA A 1 90 ? 17.245 -3.692 -26.972 1.00 62.41 90 ALA A C 1
ATOM 671 O O . ALA A 1 90 ? 18.270 -3.970 -27.601 1.00 62.41 90 ALA A O 1
ATOM 672 N N . THR A 1 91 ? 16.033 -4.018 -27.426 1.00 60.72 91 THR A N 1
ATOM 673 C CA . THR A 1 91 ? 15.807 -4.718 -28.699 1.00 60.72 91 THR A CA 1
ATOM 674 C C . THR A 1 91 ? 15.988 -3.777 -29.893 1.00 60.72 91 THR A C 1
ATOM 676 O O . THR A 1 91 ? 16.619 -4.158 -30.879 1.00 60.72 91 THR A O 1
ATOM 679 N N . LEU A 1 92 ? 15.511 -2.532 -29.793 1.00 61.00 92 LEU A N 1
ATOM 680 C CA . LEU A 1 92 ? 15.711 -1.497 -30.814 1.00 61.00 92 LEU A CA 1
ATOM 681 C C . LEU A 1 92 ? 17.180 -1.049 -30.890 1.00 61.00 92 LEU A C 1
ATOM 683 O O . LEU A 1 92 ? 17.734 -0.945 -31.985 1.00 61.00 92 LEU A O 1
ATOM 687 N N . GLY A 1 93 ? 17.847 -0.882 -29.744 1.00 57.62 93 GLY A N 1
ATOM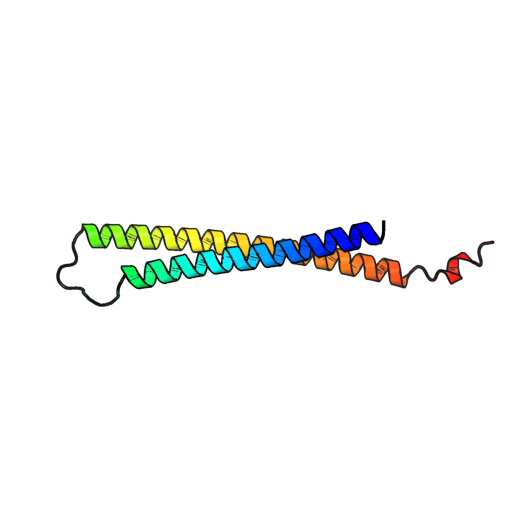 688 C CA . GLY A 1 93 ? 19.260 -0.496 -29.675 1.00 57.62 93 GLY A CA 1
ATOM 689 C C . GLY A 1 93 ? 20.245 -1.567 -30.164 1.00 57.62 93 GLY A C 1
ATOM 690 O O . GLY A 1 93 ? 21.372 -1.239 -30.525 1.00 57.62 93 GLY A O 1
ATOM 691 N N . ARG A 1 94 ? 19.844 -2.848 -30.211 1.00 53.22 94 ARG A N 1
ATOM 692 C CA . ARG A 1 94 ? 20.681 -3.957 -30.718 1.00 53.22 94 ARG A CA 1
ATOM 693 C C . ARG A 1 94 ? 20.564 -4.205 -32.223 1.00 53.22 94 ARG A C 1
ATOM 695 O O . ARG A 1 94 ? 21.399 -4.926 -32.760 1.00 53.22 94 ARG A O 1
ATOM 702 N N . GLY A 1 95 ? 19.541 -3.668 -32.888 1.00 49.62 95 GLY A N 1
ATOM 703 C CA . GLY A 1 95 ? 19.241 -3.983 -34.290 1.00 49.62 95 GLY A CA 1
ATOM 704 C C . GLY A 1 95 ? 19.561 -2.881 -35.299 1.00 49.62 95 GLY A C 1
ATOM 705 O O . GLY A 1 95 ? 19.630 -3.172 -36.488 1.00 49.62 95 GLY A O 1
ATOM 706 N N . TRP A 1 96 ? 19.729 -1.631 -34.864 1.00 50.56 96 TRP A N 1
ATOM 707 C CA . TRP A 1 96 ? 19.991 -0.493 -35.750 1.00 50.56 96 TRP A CA 1
ATOM 708 C C . TRP A 1 96 ? 21.380 0.069 -35.484 1.00 50.56 96 TRP A C 1
ATOM 710 O O . TRP A 1 96 ? 21.545 1.082 -34.801 1.00 50.56 96 TRP A O 1
ATOM 720 N N . ASN A 1 97 ? 22.399 -0.581 -36.045 1.00 54.28 97 ASN A N 1
ATOM 721 C CA . ASN A 1 97 ? 23.673 0.093 -36.195 1.00 54.28 97 ASN A CA 1
ATOM 722 C C . ASN A 1 97 ? 23.461 1.194 -37.242 1.00 54.28 97 ASN A C 1
ATOM 724 O O . ASN A 1 97 ? 23.005 0.929 -38.353 1.00 54.28 97 ASN A O 1
ATOM 728 N N . ARG A 1 98 ? 23.743 2.449 -36.888 1.00 50.84 98 ARG A N 1
ATOM 729 C CA . ARG A 1 98 ? 23.585 3.597 -37.802 1.00 50.84 98 ARG A CA 1
ATOM 730 C C . ARG A 1 98 ? 24.402 3.418 -39.092 1.00 50.84 98 ARG A C 1
ATOM 732 O O . ARG A 1 98 ? 24.049 3.993 -40.118 1.00 50.84 98 ARG A O 1
ATOM 739 N N . ASP A 1 99 ? 25.435 2.583 -39.016 1.00 53.66 99 ASP A N 1
ATOM 740 C CA . ASP A 1 99 ? 26.303 2.180 -40.118 1.00 53.66 99 ASP A CA 1
ATOM 741 C C . ASP A 1 99 ? 25.622 1.197 -41.093 1.00 53.66 99 ASP A C 1
ATOM 743 O O . ASP A 1 99 ? 25.879 1.274 -42.288 1.00 53.66 99 ASP A O 1
ATOM 747 N N . ASP A 1 100 ? 24.672 0.362 -40.647 1.00 52.59 100 ASP A N 1
ATOM 748 C CA . ASP A 1 100 ? 23.965 -0.599 -41.520 1.00 52.59 100 ASP A CA 1
ATOM 749 C C . ASP A 1 100 ? 22.970 0.094 -42.477 1.00 52.59 100 ASP A C 1
ATOM 751 O O . ASP A 1 100 ? 22.533 -0.483 -43.473 1.00 52.59 100 ASP A O 1
ATOM 755 N N . VAL A 1 101 ? 22.604 1.350 -42.193 1.00 50.50 101 VAL A N 1
ATOM 756 C CA . VAL A 1 101 ? 21.716 2.178 -43.034 1.00 50.50 101 VAL A CA 1
ATOM 757 C C . VAL A 1 101 ? 22.514 2.996 -44.062 1.00 50.50 101 VAL A C 1
ATOM 759 O O . VAL A 1 101 ? 21.942 3.484 -45.037 1.00 50.50 101 VAL A O 1
ATOM 762 N N . ALA A 1 102 ? 23.831 3.142 -43.877 1.00 50.00 102 ALA A N 1
ATOM 763 C CA . ALA A 1 102 ? 24.689 3.921 -44.770 1.00 50.00 102 ALA A CA 1
ATOM 764 C C . ALA A 1 102 ? 25.073 3.171 -46.062 1.00 50.00 102 ALA A C 1
ATOM 766 O O . ALA A 1 102 ? 25.397 3.821 -47.052 1.00 50.00 102 ALA A O 1
ATOM 767 N N . ASP A 1 103 ? 24.955 1.839 -46.087 1.00 51.62 103 ASP A N 1
ATOM 768 C CA . ASP A 1 103 ? 25.264 0.992 -47.255 1.00 51.62 103 ASP A CA 1
ATOM 769 C C . ASP A 1 103 ? 24.084 0.825 -48.242 1.00 51.62 103 ASP A C 1
ATOM 771 O O . ASP A 1 103 ? 24.163 0.052 -49.199 1.00 51.62 103 ASP A O 1
ATOM 775 N N . LEU A 1 104 ? 22.977 1.551 -48.036 1.00 46.22 104 LEU A N 1
ATOM 776 C CA . LEU A 1 104 ? 21.804 1.567 -48.927 1.00 46.22 104 LEU A CA 1
ATOM 777 C C . LEU A 1 104 ? 21.678 2.850 -49.776 1.00 46.22 104 LEU A C 1
ATOM 779 O O . LEU A 1 104 ? 20.613 3.086 -50.354 1.00 46.22 104 LEU A O 1
ATOM 783 N N . ALA A 1 105 ? 22.734 3.669 -49.863 1.00 44.00 105 ALA A N 1
ATOM 784 C CA . ALA A 1 105 ? 22.785 4.892 -50.677 1.00 44.00 105 ALA A CA 1
ATOM 785 C C . ALA A 1 105 ? 23.610 4.729 -51.964 1.00 44.00 105 ALA A C 1
ATOM 787 O O . ALA A 1 105 ? 24.711 4.139 -51.903 1.00 44.00 105 ALA A O 1
#

Foldseek 3Di:
DVVVVVVVLVVLVVVLVVLLVVLVVLLVVLVVVLCVLVPPPDPPPCDPVSVVVNVVSVVVNVVSVVVSVVSVVVSVVSVVVSVVVVVVVVVVVVPDDVVVVVVVD

Radius of gyration: 24.91 Å; chains: 1; bounding box: 45×22×85 Å